Protein AF-A0A959BBK2-F1 (afdb_monomer)

Foldseek 3Di:
DDPVVLLVCVLVVNDDPVSVVVLVVCCVPPPVSVVVSVVVNVVVVVVVPDDPDDDDPVVVVVCVVCVCVVPVPPCPPPPDDPVVLVVLLVVLVVLVVLVVVLVVVVVPVVDPDDDDPDVVVVVVNVVVVPDDPVVSVVSNVVSVVSVVVVVVVVVVVVVVVVVVVPPD

Sequence (168 aa):
MNHSELLWKYIDGQCAPEEAARVEKLLAEDPAFRREWAQRHKLHQHLRLEEPEQPSMRFTRNVMDRLPNLYRKLNIRPLVSPFWQKALGALAGVFLLAYFALVFNVVETAGPGSSNPNPQIQGFVDTLTSLPMQAMSILLSLSFGYILLTLVDRKLKKRFSRSSLRAD

Mean predicted aligned error: 17.15 Å

Secondary structure (DSSP, 8-state):
--HHHHHHHHHTT---HHHHHHHHHHHHH-HHHHHHHHHHHHHHHHHHHSPPPPPPHHHHHHHHHHHHHHHTT-----SS-HHHHHHHHHHHHHHHHHHHHHHHHHHHTTSTT-----HHHHHHHHHHHTS-HHHHHHHHHHHHHHHHHHHHHHHHHHHHHHHTTS--

Structure (mmCIF, N/CA/C/O backbone):
data_AF-A0A959BBK2-F1
#
_entry.id   AF-A0A959BBK2-F1
#
loop_
_atom_site.group_PDB
_atom_site.id
_atom_site.type_symbol
_atom_site.label_atom_id
_atom_site.label_alt_id
_atom_site.label_comp_id
_atom_site.label_asym_id
_atom_site.label_entity_id
_atom_site.label_seq_id
_atom_site.pdbx_PDB_ins_code
_atom_site.Cartn_x
_atom_site.Cartn_y
_atom_site.Cartn_z
_atom_site.occupancy
_atom_site.B_iso_or_equiv
_atom_site.auth_seq_id
_atom_site.auth_comp_id
_atom_site.auth_asym_id
_atom_site.auth_atom_id
_atom_site.pdbx_PDB_model_num
ATOM 1 N N . MET A 1 1 ? -10.671 -20.882 23.310 1.00 57.59 1 MET A N 1
ATOM 2 C CA . MET A 1 1 ? -11.224 -19.565 23.689 1.00 57.59 1 MET A CA 1
ATOM 3 C C . MET A 1 1 ? -11.562 -19.600 25.164 1.00 57.59 1 MET A C 1
ATOM 5 O O . MET A 1 1 ? -12.162 -20.578 25.595 1.00 57.59 1 MET A O 1
ATOM 9 N N . ASN A 1 2 ? -11.125 -18.608 25.936 1.00 76.88 2 ASN A N 1
ATOM 10 C CA . ASN A 1 2 ? -11.408 -18.561 27.368 1.00 76.88 2 ASN A CA 1
ATOM 11 C C . ASN A 1 2 ? -12.891 -18.197 27.582 1.00 76.88 2 ASN A C 1
ATOM 13 O O . ASN A 1 2 ? -13.401 -17.318 26.886 1.00 76.88 2 ASN A O 1
ATOM 17 N N . HIS A 1 3 ? -13.599 -18.866 28.499 1.00 77.44 3 HIS A N 1
ATOM 18 C CA . HIS A 1 3 ? -15.041 -18.640 28.714 1.00 77.44 3 HIS A CA 1
ATOM 19 C C . HIS A 1 3 ? -15.348 -17.187 29.123 1.00 77.44 3 HIS A C 1
ATOM 21 O O . HIS A 1 3 ? -16.391 -16.647 28.764 1.00 77.44 3 HIS A O 1
ATOM 27 N N . SER A 1 4 ? -14.410 -16.532 29.812 1.00 80.56 4 SER A N 1
ATOM 28 C CA . SER A 1 4 ? -14.493 -15.119 30.197 1.00 80.56 4 SER A CA 1
ATOM 29 C C . SER A 1 4 ? -14.445 -14.161 29.002 1.00 80.56 4 SER A C 1
ATOM 31 O O . SER A 1 4 ? -15.221 -13.212 28.943 1.00 80.56 4 SER A O 1
ATOM 33 N N . GLU A 1 5 ? -13.559 -14.411 28.039 1.00 84.62 5 GLU A N 1
ATOM 34 C CA . GLU A 1 5 ? -13.407 -13.592 26.830 1.00 84.62 5 GLU A CA 1
ATOM 35 C C . GLU A 1 5 ? -14.642 -13.706 25.931 1.00 84.62 5 GLU A C 1
ATOM 37 O O . GLU A 1 5 ? -15.142 -12.715 25.405 1.00 84.62 5 GLU A O 1
ATOM 42 N N . LEU A 1 6 ? -15.162 -14.925 25.801 1.00 86.06 6 LEU A N 1
ATOM 43 C CA . LEU A 1 6 ? -16.336 -15.220 24.992 1.00 86.06 6 LEU A CA 1
ATOM 44 C C . LEU A 1 6 ? -17.599 -14.543 25.561 1.00 86.06 6 LEU A C 1
ATOM 46 O O . LEU A 1 6 ? -18.431 -14.053 24.803 1.00 86.06 6 LEU A O 1
ATOM 50 N N . LEU A 1 7 ? -17.705 -14.417 26.887 1.00 88.38 7 LEU A N 1
ATOM 51 C CA . LEU A 1 7 ? -18.801 -13.688 27.523 1.00 88.38 7 LEU A CA 1
ATOM 52 C C . LEU A 1 7 ? -18.715 -12.167 27.329 1.00 88.38 7 LEU A C 1
ATOM 54 O O . LEU A 1 7 ? -19.744 -11.525 27.134 1.00 88.38 7 LEU A O 1
ATOM 58 N N . TRP A 1 8 ? -17.511 -11.588 27.362 1.00 89.19 8 TRP A N 1
ATOM 59 C CA . TRP A 1 8 ? -17.322 -10.165 27.054 1.00 89.19 8 TRP A CA 1
ATOM 60 C C . TRP A 1 8 ? -17.669 -9.857 25.599 1.00 89.19 8 TRP A C 1
ATOM 62 O O . TRP A 1 8 ? -18.435 -8.933 25.346 1.00 89.19 8 TRP A O 1
ATOM 72 N N . LYS A 1 9 ? -17.229 -10.702 24.657 1.00 89.12 9 LYS A N 1
ATOM 73 C CA . LYS A 1 9 ? -17.621 -10.596 23.242 1.00 89.12 9 LYS A CA 1
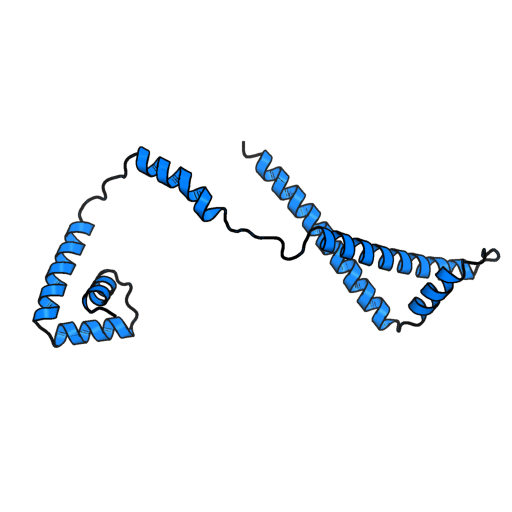ATOM 74 C C . LYS A 1 9 ? -19.136 -10.645 23.049 1.00 89.12 9 LYS A C 1
ATOM 76 O O . LYS A 1 9 ? -19.661 -9.918 22.209 1.00 89.12 9 LYS A O 1
ATOM 81 N N . TYR A 1 10 ? -19.833 -11.463 23.839 1.00 89.44 10 TYR A N 1
ATOM 82 C CA . TYR A 1 10 ? -21.291 -11.549 23.803 1.00 89.44 10 TYR A CA 1
ATOM 83 C C . TYR A 1 10 ? -21.961 -10.281 24.345 1.00 89.44 10 TYR A C 1
ATOM 85 O O . TYR A 1 10 ? -22.896 -9.779 23.729 1.00 89.44 10 TYR A O 1
ATOM 93 N N . ILE A 1 11 ? -21.463 -9.726 25.457 1.00 88.44 11 ILE A N 1
ATOM 94 C CA . ILE A 1 11 ? -21.963 -8.462 26.027 1.00 88.44 11 ILE A CA 1
ATOM 95 C C . ILE A 1 11 ? -21.739 -7.286 25.059 1.00 88.44 11 IL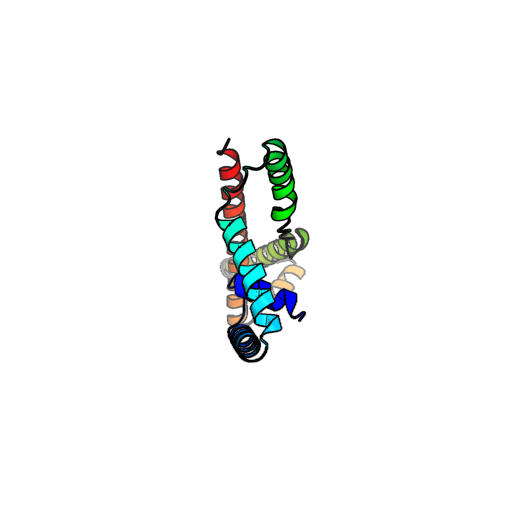E A C 1
ATOM 97 O O . ILE A 1 11 ? -22.627 -6.448 24.920 1.00 88.44 11 ILE A O 1
ATOM 101 N N . ASP A 1 12 ? -20.604 -7.260 24.356 1.00 88.31 12 ASP A N 1
ATOM 102 C CA . ASP A 1 12 ? -20.248 -6.209 23.392 1.00 88.31 12 ASP A CA 1
ATOM 103 C C . ASP A 1 12 ? -20.891 -6.400 22.000 1.00 88.31 12 ASP A C 1
ATOM 105 O O . ASP A 1 12 ? -20.744 -5.545 21.126 1.00 88.31 12 ASP A O 1
ATOM 109 N N . GLY A 1 13 ? -21.593 -7.516 21.762 1.00 87.19 13 GLY A N 1
ATOM 110 C CA . GLY A 1 13 ? -22.233 -7.825 20.477 1.00 87.19 13 GLY A CA 1
ATOM 111 C C . GLY A 1 13 ? -21.263 -8.196 19.346 1.00 87.19 13 GLY A C 1
ATOM 112 O O . GLY A 1 13 ? -21.623 -8.105 18.175 1.00 87.19 13 GLY A O 1
ATOM 113 N N . GLN A 1 14 ? -20.036 -8.611 19.673 1.00 88.94 14 GLN A N 1
ATOM 114 C CA . GLN A 1 14 ? -18.983 -8.985 18.714 1.00 88.94 14 GLN A CA 1
ATOM 115 C C . GLN A 1 14 ? -18.882 -10.502 18.468 1.00 88.94 14 GLN A C 1
ATOM 117 O O . GLN A 1 14 ? -17.939 -10.963 17.825 1.00 88.94 14 GLN A O 1
ATOM 122 N N . CYS A 1 15 ? -19.816 -11.294 18.998 1.00 87.75 15 CYS A N 1
ATOM 123 C CA . CYS A 1 15 ? -19.828 -12.744 18.812 1.00 87.75 15 CYS A CA 1
ATOM 124 C C . CYS A 1 15 ? -20.282 -13.155 17.409 1.00 87.75 15 CYS A C 1
ATOM 126 O O . CYS A 1 15 ? -21.245 -12.617 16.860 1.00 87.75 15 CYS A O 1
ATOM 128 N N . ALA A 1 16 ? -19.640 -14.193 16.872 1.00 89.25 16 ALA A N 1
ATOM 129 C CA . ALA A 1 16 ? -20.167 -14.921 15.723 1.00 89.25 16 ALA A CA 1
ATOM 130 C C . ALA A 1 16 ? -21.469 -15.663 16.105 1.00 89.25 16 ALA A C 1
ATOM 132 O O . ALA A 1 16 ? -21.647 -16.025 17.273 1.00 89.25 16 ALA A O 1
ATOM 133 N N . PRO A 1 17 ? -22.374 -15.953 15.151 1.00 87.19 17 PRO A N 1
ATOM 134 C CA . PRO A 1 17 ? -23.656 -16.605 15.446 1.00 87.19 17 PRO A CA 1
ATOM 135 C C . PRO A 1 17 ? -23.505 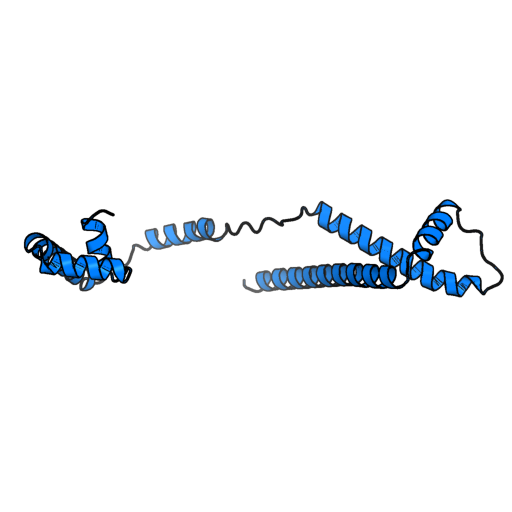-17.972 16.136 1.00 87.19 17 PRO A C 1
ATOM 137 O O . PRO A 1 17 ? -24.289 -18.311 17.020 1.00 87.19 17 PRO A O 1
ATOM 140 N N . GLU A 1 18 ? -22.462 -18.735 15.802 1.00 86.88 18 GLU A N 1
ATOM 141 C CA . GLU A 1 18 ? -22.153 -20.015 16.458 1.00 86.88 18 GLU A CA 1
ATOM 142 C C . GLU A 1 18 ? -21.703 -19.840 17.919 1.00 86.88 18 GLU A C 1
ATOM 144 O O . GLU A 1 18 ? -22.050 -20.637 18.793 1.00 86.88 18 GLU A O 1
ATOM 149 N N . GLU A 1 19 ? -20.950 -18.775 18.203 1.00 87.12 19 GLU A N 1
ATOM 150 C CA . GLU A 1 19 ? -20.481 -18.449 19.550 1.00 87.12 19 GLU A CA 1
ATOM 151 C C . GLU A 1 19 ? -21.631 -17.945 20.424 1.00 87.12 19 GLU A C 1
ATOM 153 O O . GLU A 1 19 ? -21.735 -18.351 21.580 1.00 87.12 19 GLU A O 1
ATOM 158 N N . ALA A 1 20 ? -22.531 -17.131 19.864 1.00 87.62 20 ALA A N 1
ATOM 159 C CA . ALA A 1 20 ? -23.727 -16.652 20.553 1.00 87.62 20 ALA A CA 1
ATOM 160 C C . ALA A 1 20 ? -24.634 -17.817 20.985 1.00 87.62 20 ALA A C 1
ATOM 162 O O . ALA A 1 20 ? -24.992 -17.912 22.158 1.00 87.62 20 ALA A O 1
ATOM 163 N N . ALA A 1 21 ? -24.897 -18.776 20.089 1.00 88.19 21 ALA A N 1
ATOM 164 C CA . ALA A 1 21 ? -25.675 -19.973 20.417 1.00 88.19 21 ALA A CA 1
ATOM 165 C C . ALA A 1 21 ? -25.021 -20.819 21.529 1.00 88.19 21 ALA A C 1
ATOM 167 O O . ALA A 1 21 ? -25.707 -21.424 22.357 1.00 88.19 21 ALA A O 1
ATOM 168 N N . ARG A 1 22 ? -23.683 -20.857 21.581 1.00 87.25 22 ARG A N 1
ATOM 169 C CA . ARG A 1 22 ? -22.943 -21.524 22.661 1.00 87.25 22 ARG A CA 1
ATOM 170 C C . ARG A 1 22 ? -23.097 -20.791 23.998 1.00 87.25 22 ARG A C 1
ATOM 172 O O . ARG A 1 22 ? -23.252 -21.457 25.019 1.00 87.25 22 ARG A O 1
ATOM 179 N N . VAL A 1 23 ? -23.082 -19.456 24.005 1.00 87.88 23 VAL A N 1
ATOM 180 C CA . VAL A 1 23 ? -23.338 -18.649 25.215 1.00 87.88 23 VAL A CA 1
ATOM 181 C C . VAL A 1 23 ? -24.752 -18.854 25.727 1.00 87.88 23 VAL A C 1
ATOM 183 O O . VAL A 1 23 ? -24.931 -19.050 26.923 1.00 87.88 23 VAL A O 1
ATOM 186 N N . GLU A 1 24 ? -25.747 -18.845 24.845 1.00 88.75 24 GLU A N 1
ATOM 187 C CA . GLU A 1 24 ? -27.151 -19.025 25.226 1.00 88.75 24 GLU A CA 1
ATOM 188 C C . GLU A 1 24 ? -27.393 -20.383 25.889 1.00 88.75 24 GLU A C 1
ATOM 190 O O . GLU A 1 24 ? -28.043 -20.451 26.934 1.00 88.75 24 GLU A O 1
ATOM 195 N N . LYS A 1 25 ? -26.795 -21.454 25.349 1.00 88.62 25 LYS A N 1
ATOM 196 C CA . LYS A 1 25 ? -26.820 -22.779 25.986 1.00 88.62 25 LYS A CA 1
ATOM 197 C C . LYS A 1 25 ? -26.169 -22.760 27.367 1.00 88.62 25 LYS A C 1
ATOM 199 O O . LYS A 1 25 ? -26.779 -23.216 28.327 1.00 88.62 25 LYS A O 1
ATOM 204 N N . LEU A 1 26 ? -24.985 -22.159 27.499 1.00 87.00 26 LEU A N 1
ATOM 205 C CA . LEU A 1 26 ? -24.292 -22.049 28.789 1.00 87.00 26 LEU A CA 1
ATOM 206 C C . LEU A 1 26 ? -25.073 -21.205 29.809 1.00 87.00 26 LEU A C 1
ATOM 208 O O . LEU A 1 26 ? -25.104 -21.541 30.988 1.00 87.00 26 LEU A O 1
ATOM 212 N N . LEU A 1 27 ? -25.753 -20.141 29.375 1.00 88.00 27 LEU A N 1
ATOM 213 C CA . LEU A 1 27 ? -26.636 -19.341 30.229 1.00 88.00 27 LEU A CA 1
ATOM 214 C C . LEU A 1 27 ? -27.877 -20.122 30.681 1.00 88.00 27 LEU A C 1
ATOM 216 O O . LEU A 1 27 ? -28.398 -19.858 31.771 1.00 88.00 27 LEU A O 1
ATOM 220 N N . ALA A 1 28 ? -28.370 -21.053 29.860 1.00 88.75 28 ALA A N 1
ATOM 221 C CA . ALA A 1 28 ? -29.505 -21.914 30.178 1.00 88.75 28 ALA A CA 1
ATOM 222 C C . ALA A 1 28 ? -29.122 -23.057 31.133 1.00 88.75 28 ALA A C 1
ATOM 224 O O . ALA A 1 28 ? -29.859 -23.314 32.084 1.00 88.75 28 ALA A O 1
ATOM 225 N N . GLU A 1 29 ? -27.976 -23.693 30.896 1.00 89.31 29 GLU A N 1
ATOM 226 C CA . GLU A 1 29 ? -27.521 -24.906 31.584 1.00 89.31 29 GLU A CA 1
ATOM 227 C C . GLU A 1 29 ? -26.773 -24.618 32.896 1.00 89.31 29 GLU A C 1
ATOM 229 O O . GLU A 1 29 ? -26.918 -25.379 33.852 1.00 89.31 29 GLU A O 1
ATOM 234 N N . ASP A 1 30 ? -26.009 -23.519 32.976 1.00 88.94 30 ASP A N 1
ATOM 235 C CA . ASP A 1 30 ? -25.160 -23.209 34.131 1.00 88.94 30 ASP A CA 1
ATOM 236 C C . ASP A 1 30 ? -25.642 -21.958 34.908 1.00 88.94 30 ASP A C 1
ATOM 238 O O . ASP A 1 30 ? -25.467 -20.809 34.471 1.00 88.94 30 ASP A O 1
ATOM 242 N N . PRO A 1 31 ? -26.223 -22.136 36.112 1.00 86.44 31 PRO A N 1
ATOM 243 C CA . PRO A 1 31 ? -26.658 -21.022 36.947 1.00 86.44 31 PRO A CA 1
ATOM 244 C C . PRO A 1 31 ? -25.495 -20.184 37.502 1.00 86.44 31 PRO A C 1
ATOM 246 O O . PRO A 1 31 ? -25.705 -19.005 37.804 1.00 86.44 31 PRO A O 1
ATOM 249 N N . ALA A 1 32 ? -24.285 -20.738 37.642 1.00 85.81 32 ALA A N 1
ATOM 250 C CA . ALA A 1 32 ? -23.106 -19.975 38.049 1.00 85.81 32 ALA A CA 1
ATOM 251 C C . ALA A 1 32 ? -22.672 -19.026 36.924 1.00 85.81 32 ALA A C 1
ATOM 253 O O . ALA A 1 32 ? -22.502 -17.827 37.159 1.00 85.81 32 ALA A O 1
ATOM 254 N N . PHE A 1 33 ? -22.625 -19.522 35.686 1.00 86.31 33 PHE A N 1
ATOM 255 C CA . PHE A 1 33 ? -22.318 -18.723 34.499 1.00 86.31 33 PHE A CA 1
ATOM 256 C C . PHE A 1 33 ? -23.307 -17.565 34.295 1.00 86.31 33 PHE A C 1
ATOM 258 O O . PHE A 1 33 ? -22.909 -16.430 34.018 1.00 86.31 33 PHE A O 1
ATOM 265 N N . ARG A 1 34 ? -24.604 -17.806 34.530 1.00 88.69 34 ARG A N 1
ATOM 266 C CA . ARG A 1 34 ? -25.640 -16.759 34.478 1.00 88.69 34 ARG A CA 1
ATOM 267 C C . ARG A 1 34 ? -25.420 -15.647 35.506 1.00 88.69 34 ARG A C 1
ATOM 269 O O . ARG A 1 34 ? -25.644 -14.476 35.197 1.00 88.69 34 ARG A O 1
ATOM 276 N N . ARG A 1 35 ? -24.982 -15.989 36.723 1.00 89.19 35 ARG A N 1
ATOM 277 C CA . ARG A 1 35 ? -24.658 -14.993 37.761 1.00 89.19 35 ARG A CA 1
ATOM 278 C C . ARG A 1 35 ? -23.469 -14.135 37.350 1.00 89.19 35 ARG A C 1
ATOM 280 O O . ARG A 1 35 ? -23.530 -12.916 37.501 1.00 89.19 35 ARG A O 1
ATOM 287 N N . GLU A 1 36 ? -22.426 -14.747 36.794 1.00 87.31 36 GLU A N 1
ATOM 288 C CA . GLU A 1 36 ? -21.269 -13.998 36.305 1.00 87.31 36 GLU A CA 1
ATOM 289 C C . GLU A 1 36 ? -21.630 -13.061 35.143 1.00 87.31 36 GLU A C 1
ATOM 291 O O . GLU A 1 36 ? -21.169 -11.918 35.099 1.00 87.31 36 GLU A O 1
ATOM 296 N N . TRP A 1 37 ? -22.482 -13.515 34.218 1.00 91.56 37 TRP A N 1
ATOM 297 C CA . TRP A 1 37 ? -23.012 -12.669 33.151 1.00 91.56 37 TRP A CA 1
ATOM 298 C C . TRP A 1 37 ? -23.792 -11.482 33.702 1.00 91.56 37 TRP A C 1
ATOM 300 O O . TRP A 1 37 ? -23.514 -10.351 33.317 1.00 91.56 37 TRP A O 1
ATOM 310 N N . ALA A 1 38 ? -24.709 -11.706 34.647 1.00 90.19 38 ALA A N 1
ATOM 311 C CA . ALA A 1 38 ? -25.512 -10.635 35.229 1.00 90.19 38 ALA A CA 1
ATOM 312 C C . ALA A 1 38 ? -24.643 -9.563 35.911 1.00 90.19 38 ALA A C 1
ATOM 314 O O . ALA A 1 38 ? -24.899 -8.369 35.757 1.00 90.19 38 ALA A O 1
ATOM 315 N N . GLN A 1 39 ? -23.585 -9.970 36.622 1.00 91.12 39 GLN A N 1
ATOM 316 C CA . GLN A 1 39 ? -22.635 -9.041 37.240 1.00 91.12 39 GLN A CA 1
ATOM 317 C C . GLN A 1 39 ? -21.885 -8.202 36.199 1.00 91.12 39 GLN A C 1
ATOM 319 O O . GLN A 1 39 ? -21.824 -6.978 36.320 1.00 91.12 39 GLN A O 1
ATOM 324 N N . ARG A 1 40 ? -21.340 -8.842 35.159 1.00 90.69 40 ARG A N 1
ATOM 325 C CA . ARG A 1 40 ? -20.581 -8.159 34.098 1.00 90.69 40 ARG A CA 1
ATOM 326 C C . ARG A 1 40 ? -21.473 -7.272 33.236 1.00 90.69 40 ARG A C 1
ATOM 328 O O . ARG A 1 40 ? -21.080 -6.162 32.902 1.00 90.69 40 ARG A O 1
ATOM 335 N N . HIS A 1 41 ? -22.688 -7.720 32.933 1.00 91.38 41 HIS A N 1
ATOM 336 C CA . HIS A 1 41 ? -23.662 -6.934 32.188 1.00 91.38 41 HIS A CA 1
ATOM 337 C C . HIS A 1 41 ? -24.088 -5.691 32.972 1.00 91.38 41 HIS A C 1
ATOM 339 O O . HIS A 1 41 ? -24.125 -4.599 32.413 1.00 91.38 41 HIS A O 1
ATOM 345 N N . LYS A 1 42 ? -24.317 -5.825 34.286 1.00 90.69 42 LYS A N 1
ATOM 346 C CA . LYS A 1 42 ? -24.588 -4.683 35.165 1.00 90.69 42 LYS A CA 1
ATOM 347 C C . LYS A 1 42 ? -23.421 -3.690 35.172 1.00 90.69 42 LYS A C 1
ATOM 349 O O . LYS A 1 42 ? -23.648 -2.494 35.037 1.00 90.69 42 LYS A O 1
ATOM 354 N N . LEU A 1 43 ? -22.179 -4.171 35.276 1.00 88.62 43 LEU A N 1
ATOM 355 C CA . LEU A 1 43 ? -20.986 -3.320 35.192 1.00 88.62 43 LEU A CA 1
ATOM 356 C C . LEU A 1 43 ? -20.893 -2.597 33.839 1.00 88.62 43 LEU A C 1
ATOM 358 O O . LEU A 1 43 ? -20.686 -1.391 33.808 1.00 88.62 43 LEU A O 1
ATOM 362 N N . HIS A 1 44 ? -21.094 -3.315 32.733 1.00 89.25 44 HIS A N 1
ATOM 363 C CA . HIS A 1 44 ? -21.088 -2.740 31.388 1.00 89.25 44 HIS A CA 1
ATOM 364 C C . HIS A 1 44 ? -22.161 -1.651 31.227 1.00 89.25 44 HIS A C 1
ATOM 366 O O . HIS A 1 44 ? -21.888 -0.595 30.664 1.00 89.25 44 HIS A O 1
ATOM 372 N N . GLN A 1 45 ? -23.366 -1.865 31.767 1.00 87.81 45 GLN A N 1
ATOM 373 C CA . GLN A 1 45 ? -24.418 -0.847 31.779 1.00 87.81 45 GLN A CA 1
ATOM 374 C C . GLN A 1 45 ? -24.019 0.389 32.595 1.00 87.81 45 GLN A C 1
ATOM 376 O O . GLN A 1 45 ? -24.240 1.501 32.128 1.00 87.81 45 GLN A O 1
ATOM 381 N N . HIS A 1 46 ? -23.407 0.213 33.771 1.00 87.19 46 HIS A N 1
ATOM 382 C CA . HIS A 1 46 ? -22.917 1.337 34.575 1.00 87.19 46 HIS A CA 1
ATOM 383 C C . HIS A 1 46 ? -21.858 2.156 33.828 1.00 87.19 46 HIS A C 1
ATOM 385 O O . HIS A 1 46 ? -22.007 3.368 33.719 1.00 87.19 46 HIS A O 1
ATOM 391 N N . LEU A 1 47 ? -20.865 1.496 33.227 1.00 85.56 47 LEU A N 1
ATOM 392 C CA . LEU A 1 47 ? -19.815 2.157 32.441 1.00 85.56 47 LEU A CA 1
ATOM 393 C C . LEU A 1 47 ? -20.357 2.886 31.206 1.00 85.56 47 LEU A C 1
ATOM 395 O O . LEU A 1 47 ? -19.777 3.866 30.760 1.00 85.56 47 LEU A O 1
ATOM 399 N N . ARG A 1 48 ? -21.466 2.407 30.635 1.00 83.50 48 ARG A N 1
ATOM 400 C CA . ARG A 1 48 ? -22.109 3.032 29.472 1.00 83.50 48 ARG A CA 1
ATOM 401 C C . ARG A 1 48 ? -22.952 4.257 29.840 1.00 83.50 48 ARG A C 1
ATOM 403 O O . ARG A 1 48 ? -23.213 5.085 28.971 1.00 83.50 48 ARG A O 1
ATOM 410 N N . LEU A 1 49 ? -23.420 4.332 31.085 1.00 82.75 49 LEU A N 1
ATOM 411 C CA . LEU A 1 49 ? -24.184 5.463 31.616 1.00 82.75 49 LEU A CA 1
ATOM 412 C C . LEU A 1 49 ? -23.281 6.584 32.138 1.00 82.75 49 LEU A C 1
ATOM 414 O O . LEU A 1 49 ? -23.735 7.721 32.231 1.00 82.75 49 LEU A O 1
ATOM 418 N N . GLU A 1 50 ? -22.031 6.275 32.481 1.00 81.94 50 GLU A N 1
ATOM 419 C CA . GLU A 1 50 ? -21.039 7.293 32.807 1.00 81.94 50 GLU A CA 1
ATOM 420 C C . GLU A 1 50 ? -20.680 8.096 31.554 1.00 81.94 50 GLU A C 1
ATOM 422 O O . GLU A 1 50 ? -20.416 7.544 30.481 1.00 81.94 50 GLU A O 1
ATOM 427 N N . GLU A 1 51 ? -20.694 9.425 31.680 1.00 76.50 51 GLU A N 1
ATOM 428 C CA . GLU A 1 51 ? -20.206 10.283 30.611 1.00 76.50 51 GLU A CA 1
ATOM 429 C C . GLU A 1 51 ? -18.715 10.003 30.407 1.00 76.50 51 GLU A C 1
ATOM 431 O O . GLU A 1 51 ? -17.946 10.027 31.373 1.00 76.50 51 GLU A O 1
ATOM 436 N N . PRO A 1 52 ? -18.276 9.731 29.168 1.00 75.88 52 PRO A N 1
ATOM 437 C CA . PRO A 1 52 ? -16.869 9.512 28.908 1.00 75.88 52 PRO A CA 1
ATOM 438 C C . PRO A 1 52 ? -16.101 10.787 29.258 1.00 75.88 52 PRO A C 1
ATOM 440 O O . PRO A 1 52 ? -16.303 11.836 28.639 1.00 75.88 52 PRO A O 1
ATOM 443 N N . GLU A 1 53 ? -15.206 10.694 30.243 1.00 78.19 53 GLU A N 1
ATOM 444 C CA . GLU A 1 53 ? -14.311 11.794 30.580 1.00 78.19 53 GLU A CA 1
ATOM 445 C C . GLU A 1 53 ? -13.519 12.198 29.334 1.00 78.19 53 GLU A C 1
ATOM 447 O O . GLU A 1 53 ? -12.888 11.370 28.664 1.00 78.19 53 GLU A O 1
ATOM 452 N N . GLN A 1 54 ? -13.555 13.489 29.003 1.00 80.69 54 GLN A N 1
ATOM 453 C CA . GLN A 1 54 ? -12.781 13.980 27.875 1.00 80.69 54 GLN A CA 1
ATOM 454 C C . GLN A 1 54 ? -11.288 13.799 28.173 1.00 80.69 54 GLN A C 1
ATOM 456 O O . GLN A 1 54 ? -10.811 14.205 29.239 1.00 80.69 54 GLN A O 1
ATOM 461 N N . PRO A 1 55 ? -10.517 13.222 27.237 1.00 82.69 55 PRO A N 1
ATOM 462 C CA . PRO A 1 55 ? -9.090 13.063 27.439 1.00 82.69 55 PRO A CA 1
ATOM 463 C C . PRO A 1 55 ? -8.414 14.430 27.580 1.00 82.69 55 PRO A C 1
ATOM 465 O O . PRO A 1 55 ? -8.810 15.416 26.958 1.00 82.69 55 PRO A O 1
ATOM 468 N N . SER A 1 56 ? -7.327 14.483 28.355 1.00 91.06 56 SER A N 1
ATOM 469 C CA . SER A 1 56 ? -6.553 15.721 28.492 1.00 91.06 56 SER A CA 1
ATOM 470 C C . SER A 1 56 ? -6.035 16.224 27.137 1.00 91.06 56 SER A C 1
ATOM 472 O O . SER A 1 56 ? -5.594 15.443 26.289 1.00 91.06 56 SER A O 1
ATOM 474 N N . MET A 1 57 ? -5.968 17.549 26.968 1.00 87.56 57 MET A N 1
ATOM 475 C CA . MET A 1 57 ? -5.409 18.178 25.760 1.00 87.56 57 MET A CA 1
ATOM 476 C C . MET A 1 57 ? -3.994 17.678 25.426 1.00 87.56 57 MET A C 1
ATOM 478 O O . MET A 1 57 ? -3.632 17.547 24.256 1.00 87.56 57 MET A O 1
ATOM 482 N N . ARG A 1 58 ? -3.190 17.349 26.449 1.00 90.31 58 ARG A N 1
ATOM 483 C CA . ARG A 1 58 ? -1.842 16.793 26.274 1.00 90.31 58 ARG A CA 1
ATOM 484 C C . ARG A 1 58 ? -1.873 15.370 25.713 1.00 90.31 58 ARG A C 1
ATOM 486 O O . ARG A 1 58 ? -1.035 15.043 24.879 1.00 90.31 58 ARG A O 1
ATOM 493 N N . PHE A 1 59 ? -2.824 14.538 26.138 1.00 88.69 59 PHE A N 1
ATOM 494 C CA . PHE A 1 59 ? -3.012 13.196 25.586 1.00 88.69 59 PHE A CA 1
ATOM 495 C C . PHE A 1 59 ? -3.441 13.265 24.121 1.00 88.69 59 PHE A C 1
ATOM 497 O O . PHE A 1 59 ? -2.789 12.653 23.278 1.00 88.69 59 PHE A O 1
ATOM 504 N N . THR A 1 60 ? -4.455 14.075 23.805 1.00 90.00 60 THR A N 1
ATOM 505 C CA . THR A 1 60 ? -4.927 14.267 22.427 1.00 90.00 60 THR A CA 1
ATOM 506 C C . THR A 1 60 ? -3.795 14.733 21.519 1.00 90.00 60 THR A C 1
ATOM 508 O O . THR A 1 60 ? -3.586 14.157 20.455 1.00 90.00 60 THR A O 1
ATOM 511 N N . ARG A 1 61 ? -2.987 15.703 21.970 1.00 89.19 61 ARG A N 1
ATOM 512 C CA . ARG A 1 61 ? -1.802 16.161 21.235 1.00 89.19 61 ARG A CA 1
ATOM 513 C C . ARG A 1 61 ? -0.776 15.045 21.037 1.00 89.19 61 ARG A C 1
ATOM 515 O O . ARG A 1 61 ? -0.373 14.788 19.912 1.00 89.19 61 ARG A O 1
ATOM 522 N N . ASN A 1 62 ? -0.415 14.327 22.100 1.00 89.94 62 ASN A N 1
ATOM 523 C CA . ASN A 1 62 ? 0.552 13.229 22.023 1.00 89.94 62 ASN A CA 1
ATOM 524 C C . ASN A 1 62 ? 0.098 12.104 21.078 1.00 89.94 62 ASN A C 1
ATOM 526 O O . ASN A 1 62 ? 0.926 11.496 20.400 1.00 89.94 62 ASN A O 1
ATOM 530 N N . VAL A 1 63 ? -1.201 11.802 21.052 1.00 86.88 63 VAL A N 1
ATOM 531 C CA . VAL A 1 63 ? -1.795 10.796 20.167 1.00 86.88 63 VAL A CA 1
ATOM 532 C C . VAL A 1 63 ? -1.780 11.301 18.725 1.00 86.88 63 VAL A C 1
ATOM 534 O O . VAL A 1 63 ? -1.240 10.616 17.858 1.00 86.88 63 VAL A O 1
ATOM 537 N N . MET A 1 64 ? -2.254 12.523 18.472 1.00 85.81 64 MET A N 1
ATOM 538 C CA . MET A 1 64 ? -2.281 13.121 17.131 1.00 85.81 64 MET A CA 1
ATOM 539 C C . MET A 1 64 ? -0.887 13.376 16.548 1.00 85.81 64 MET A C 1
ATOM 541 O O . MET A 1 64 ? -0.721 13.259 15.341 1.00 85.81 64 MET A O 1
ATOM 545 N N . ASP A 1 65 ? 0.132 13.623 17.372 1.00 87.75 65 ASP A N 1
ATOM 546 C CA . ASP A 1 65 ? 1.524 13.730 16.916 1.00 87.75 65 ASP A CA 1
ATOM 547 C C . ASP A 1 65 ? 2.109 12.356 16.530 1.00 87.75 65 ASP A C 1
ATOM 549 O O . ASP A 1 65 ? 2.973 12.247 15.655 1.00 87.75 65 ASP A O 1
ATOM 553 N N . ARG A 1 66 ? 1.636 11.270 17.160 1.00 82.56 66 ARG A N 1
ATOM 554 C CA . ARG A 1 66 ? 2.105 9.896 16.899 1.00 82.56 66 ARG A CA 1
ATOM 555 C C . ARG A 1 66 ? 1.315 9.176 15.805 1.00 82.56 66 ARG A C 1
ATOM 557 O O . ARG A 1 66 ? 1.891 8.322 15.131 1.00 82.56 66 ARG A O 1
ATOM 564 N N . LEU A 1 67 ? 0.046 9.525 15.585 1.00 78.62 67 LEU A N 1
ATOM 565 C CA . LEU A 1 67 ? -0.807 8.945 14.539 1.00 78.62 67 LEU A CA 1
ATOM 566 C C . LEU A 1 67 ? -0.178 9.013 13.135 1.00 78.62 67 LEU A C 1
ATOM 568 O O . LEU A 1 67 ? -0.130 7.982 12.464 1.00 78.62 67 LEU A O 1
ATOM 572 N N . PRO A 1 68 ? 0.359 10.158 12.672 1.00 73.62 68 PRO A N 1
ATOM 573 C CA . PRO A 1 68 ? 0.983 10.259 11.361 1.00 73.62 68 PRO A CA 1
ATOM 574 C C . PRO A 1 68 ? 2.104 9.239 11.173 1.00 73.62 68 PRO A C 1
ATOM 576 O O . PRO A 1 68 ? 2.237 8.677 10.094 1.00 73.62 68 PRO A O 1
ATOM 579 N N . ASN A 1 69 ? 2.867 8.916 12.218 1.00 70.19 69 ASN A N 1
ATOM 580 C CA . ASN A 1 69 ? 3.935 7.918 12.125 1.00 70.19 69 ASN A CA 1
ATOM 581 C C . ASN A 1 69 ? 3.405 6.481 11.962 1.00 70.19 69 ASN A C 1
ATOM 583 O O . ASN A 1 69 ? 4.105 5.638 11.397 1.00 70.19 69 ASN A O 1
ATOM 587 N N . LEU A 1 70 ? 2.180 6.212 12.425 1.00 65.25 70 LEU A N 1
ATOM 588 C CA . LEU A 1 70 ? 1.504 4.919 12.303 1.00 65.25 70 LEU A CA 1
ATOM 589 C C . LEU A 1 70 ? 0.808 4.765 10.940 1.00 65.25 70 LEU A C 1
ATOM 591 O O . LEU A 1 70 ? 0.960 3.730 10.299 1.00 65.25 70 LEU A O 1
ATOM 595 N N . TYR A 1 71 ? 0.119 5.802 10.448 1.00 60.56 71 TYR A N 1
ATOM 596 C CA . TYR A 1 71 ? -0.651 5.736 9.193 1.00 60.56 71 TYR A CA 1
ATOM 597 C C . TYR A 1 71 ? 0.159 6.083 7.932 1.00 60.56 71 TYR A C 1
ATOM 599 O O . TYR A 1 71 ? -0.164 5.621 6.839 1.00 60.56 71 TYR A O 1
ATOM 607 N N . ARG A 1 72 ? 1.257 6.844 8.046 1.00 57.38 72 ARG A N 1
ATOM 608 C CA . ARG A 1 72 ? 2.089 7.247 6.891 1.00 57.38 72 ARG A CA 1
ATOM 609 C C . ARG A 1 72 ? 2.952 6.113 6.329 1.00 57.38 72 ARG A C 1
ATOM 611 O O . ARG A 1 72 ? 3.554 6.276 5.273 1.00 57.38 72 ARG A O 1
ATOM 618 N N . LYS A 1 73 ? 2.994 4.948 6.983 1.00 54.78 73 LYS A N 1
ATOM 619 C CA . LYS A 1 73 ? 3.711 3.755 6.504 1.00 54.78 73 LYS A CA 1
ATOM 620 C C . LYS A 1 73 ? 2.875 2.849 5.592 1.00 54.78 73 LYS A C 1
ATOM 622 O O . LYS A 1 73 ? 3.141 1.653 5.519 1.00 54.78 73 LYS A O 1
ATOM 627 N N . LEU A 1 74 ? 1.977 3.399 4.775 1.00 53.78 74 LEU A N 1
ATOM 628 C CA . LEU A 1 74 ? 1.771 2.812 3.447 1.00 53.78 74 LEU A CA 1
ATOM 629 C C . LEU A 1 74 ? 3.026 3.110 2.627 1.00 53.78 74 LEU A C 1
ATOM 631 O O . LEU A 1 74 ? 3.090 4.030 1.817 1.00 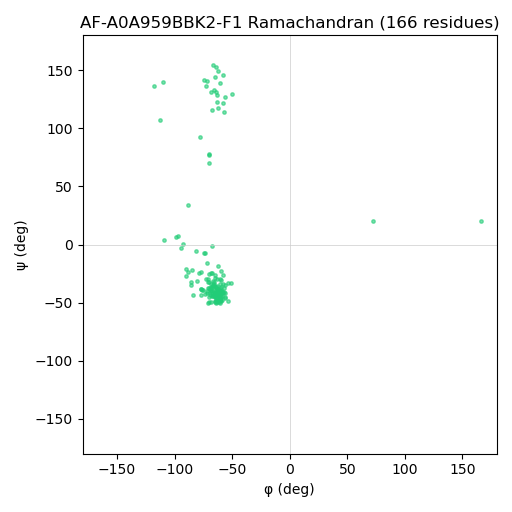53.78 74 LEU A O 1
ATOM 635 N N . ASN A 1 75 ? 4.073 2.337 2.911 1.00 51.72 75 ASN A N 1
ATOM 636 C CA . ASN A 1 75 ? 5.279 2.280 2.116 1.00 51.72 75 ASN A CA 1
ATOM 637 C C . ASN A 1 75 ? 4.890 1.587 0.810 1.00 51.72 75 ASN A C 1
ATOM 639 O O . ASN A 1 75 ? 5.119 0.391 0.638 1.00 51.72 75 ASN A O 1
ATOM 643 N N . ILE A 1 76 ? 4.240 2.331 -0.090 1.00 56.47 76 ILE A N 1
ATOM 644 C CA . ILE A 1 76 ? 4.032 1.938 -1.482 1.00 56.47 76 ILE A CA 1
ATOM 645 C C . ILE A 1 76 ? 5.416 2.021 -2.124 1.00 56.47 76 ILE A C 1
ATOM 647 O O . ILE A 1 76 ? 5.760 2.953 -2.850 1.00 56.47 76 ILE A O 1
ATOM 651 N N . ARG A 1 77 ? 6.281 1.088 -1.728 1.00 57.56 77 ARG A N 1
ATOM 652 C CA . ARG A 1 77 ? 7.617 0.955 -2.268 1.00 57.56 77 ARG A CA 1
ATOM 653 C C . ARG A 1 77 ? 7.393 0.617 -3.739 1.00 57.56 77 ARG A C 1
ATOM 655 O O . ARG A 1 77 ? 6.658 -0.334 -4.017 1.00 57.56 77 ARG A O 1
ATOM 662 N N . PRO A 1 78 ? 7.928 1.407 -4.679 1.00 64.38 78 PRO A N 1
ATOM 663 C CA . PRO A 1 78 ? 7.707 1.135 -6.087 1.00 64.38 78 PRO A CA 1
ATOM 664 C C . PRO A 1 78 ? 8.211 -0.283 -6.371 1.00 64.38 78 PRO A C 1
ATOM 666 O O . PRO A 1 78 ? 9.364 -0.601 -6.082 1.00 64.38 78 PRO A O 1
ATOM 669 N N . LEU A 1 79 ? 7.317 -1.139 -6.878 1.00 68.88 79 LEU A N 1
ATOM 670 C CA . LEU A 1 79 ? 7.588 -2.561 -7.128 1.00 68.88 79 LEU A CA 1
ATOM 671 C C . LEU A 1 79 ? 8.753 -2.755 -8.115 1.00 68.88 79 LEU A C 1
ATOM 673 O O . LEU A 1 79 ? 9.427 -3.778 -8.110 1.00 68.88 79 LEU A O 1
ATOM 677 N N . VAL A 1 80 ? 9.021 -1.728 -8.922 1.00 74.94 80 VAL A N 1
ATOM 678 C CA . VAL A 1 80 ? 10.144 -1.641 -9.851 1.00 74.94 80 VAL A CA 1
ATOM 679 C C . VAL A 1 80 ? 11.053 -0.477 -9.483 1.00 74.94 80 VAL A C 1
ATOM 681 O O . VAL A 1 80 ? 10.600 0.630 -9.186 1.00 74.94 80 VAL A O 1
ATOM 684 N N . SER A 1 81 ? 12.363 -0.721 -9.521 1.00 81.31 81 SER A N 1
ATOM 685 C CA . SER A 1 81 ? 13.355 0.320 -9.271 1.00 81.31 81 SER A CA 1
ATOM 686 C C . SER A 1 81 ? 13.275 1.420 -10.348 1.00 81.31 81 SER A C 1
ATOM 688 O O . SER A 1 81 ? 12.903 1.151 -11.496 1.00 81.31 81 SER A O 1
ATOM 690 N N . PRO A 1 82 ? 13.660 2.670 -10.028 1.00 79.69 82 PRO A N 1
ATOM 691 C CA . PRO A 1 82 ? 13.620 3.777 -10.989 1.00 79.69 82 PRO A CA 1
ATOM 692 C C . PRO A 1 82 ? 14.537 3.557 -12.202 1.00 79.69 82 PRO A C 1
ATOM 694 O O . PRO A 1 82 ? 14.364 4.203 -13.233 1.00 79.69 82 PRO A O 1
ATOM 697 N N . PHE A 1 83 ? 15.511 2.650 -12.091 1.00 83.56 83 PHE A N 1
ATOM 698 C CA . PHE A 1 83 ? 16.351 2.226 -13.205 1.00 83.56 83 PHE A CA 1
ATOM 699 C C . PHE A 1 83 ? 15.550 1.428 -14.243 1.00 83.56 83 PHE A C 1
ATOM 701 O O . PHE A 1 83 ? 15.568 1.781 -15.420 1.00 83.56 83 PHE A O 1
ATOM 708 N N . TRP A 1 84 ? 14.779 0.423 -13.810 1.00 82.94 84 TRP A N 1
ATOM 709 C CA . TRP A 1 84 ? 13.98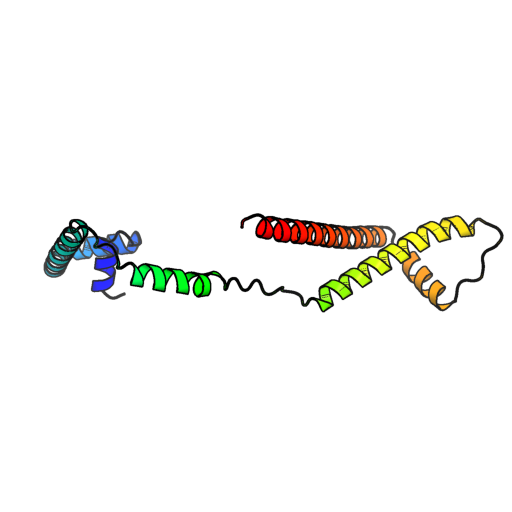4 -0.424 -14.707 1.00 82.94 84 TRP A CA 1
ATOM 710 C C . TRP A 1 84 ? 12.905 0.360 -15.458 1.00 82.94 84 TRP A C 1
ATOM 712 O O . TRP A 1 84 ? 12.690 0.121 -16.642 1.00 82.94 84 TRP A O 1
ATOM 722 N N . GLN A 1 85 ? 12.299 1.366 -14.822 1.00 80.62 85 GLN A N 1
ATOM 723 C CA . GLN A 1 85 ? 11.341 2.260 -15.488 1.00 80.62 85 GLN A CA 1
ATOM 724 C C . GLN A 1 85 ? 11.980 3.056 -16.642 1.00 80.62 85 GLN A C 1
ATOM 726 O O . GLN A 1 85 ? 11.361 3.254 -17.690 1.00 80.62 85 GLN A O 1
ATOM 731 N N . LYS A 1 86 ? 13.231 3.506 -16.469 1.00 83.50 86 LYS A N 1
ATOM 732 C CA . LYS A 1 86 ? 13.982 4.226 -17.510 1.00 83.50 86 LYS A CA 1
ATOM 733 C C . LYS A 1 86 ? 14.452 3.285 -18.616 1.00 83.50 86 LYS A C 1
ATOM 735 O O . LYS A 1 86 ? 14.317 3.636 -19.782 1.00 83.50 86 LYS A O 1
ATOM 740 N N . ALA A 1 87 ? 14.956 2.105 -18.255 1.00 86.25 87 ALA A N 1
ATOM 741 C CA . ALA A 1 87 ? 15.414 1.098 -19.208 1.00 86.25 87 ALA A CA 1
ATOM 742 C C . ALA A 1 87 ? 14.274 0.628 -20.125 1.00 86.25 87 ALA A C 1
ATOM 744 O O . ALA A 1 87 ? 14.420 0.641 -21.345 1.00 86.25 87 ALA A O 1
ATOM 745 N N . LEU A 1 88 ? 13.108 0.310 -19.553 1.00 85.00 88 LEU A N 1
ATOM 746 C CA . LEU A 1 88 ? 11.943 -0.138 -20.317 1.00 85.00 88 LEU A CA 1
ATOM 747 C C . LEU A 1 88 ? 11.391 0.976 -21.228 1.00 85.00 88 LEU A C 1
ATOM 749 O O . LEU A 1 88 ? 11.001 0.716 -22.363 1.00 85.00 88 LEU A O 1
ATOM 753 N N . GLY A 1 89 ? 11.432 2.235 -20.775 1.00 82.69 89 GLY A N 1
ATOM 754 C CA . GLY A 1 89 ? 11.062 3.382 -21.611 1.00 82.69 89 GLY A CA 1
ATOM 755 C C . GLY A 1 89 ? 12.045 3.692 -22.733 1.00 82.69 89 GLY A C 1
ATOM 756 O O . GLY A 1 89 ? 11.609 4.025 -23.832 1.00 82.69 89 GLY A O 1
ATOM 757 N N . ALA A 1 90 ? 13.349 3.545 -22.494 1.00 83.62 90 ALA A N 1
ATOM 758 C CA . ALA A 1 90 ? 14.357 3.672 -23.542 1.00 83.62 90 ALA A CA 1
ATOM 759 C C . ALA A 1 90 ? 14.173 2.588 -24.613 1.00 83.62 90 ALA A C 1
ATOM 761 O O . ALA A 1 90 ? 14.177 2.899 -25.800 1.00 83.62 90 ALA A O 1
ATOM 762 N N . LEU A 1 91 ? 13.917 1.344 -24.192 1.00 85.31 91 LEU A N 1
ATOM 763 C CA . LEU A 1 91 ? 13.650 0.227 -25.094 1.00 85.31 91 LEU A CA 1
ATOM 764 C C . LEU A 1 91 ? 12.412 0.484 -25.969 1.00 85.31 91 LEU A C 1
ATOM 766 O O . LEU A 1 91 ? 12.500 0.395 -27.191 1.00 85.31 91 LEU A O 1
ATOM 770 N N . ALA A 1 92 ? 11.283 0.875 -25.367 1.00 84.00 92 ALA A N 1
ATOM 771 C CA . ALA A 1 92 ? 10.065 1.215 -26.108 1.00 84.00 92 ALA A CA 1
ATOM 772 C C . ALA A 1 92 ? 10.279 2.383 -27.095 1.00 84.00 92 ALA A C 1
ATOM 774 O O . ALA A 1 92 ? 9.742 2.372 -28.202 1.00 84.00 92 ALA A O 1
ATOM 775 N N . GLY A 1 93 ? 11.093 3.375 -26.716 1.00 83.06 93 GLY A N 1
ATOM 776 C CA . GLY A 1 93 ? 11.463 4.492 -27.585 1.00 83.06 93 GLY A CA 1
ATOM 777 C C . GLY A 1 93 ? 12.285 4.064 -28.803 1.00 83.06 93 GLY A C 1
ATOM 778 O O . GLY A 1 93 ? 11.998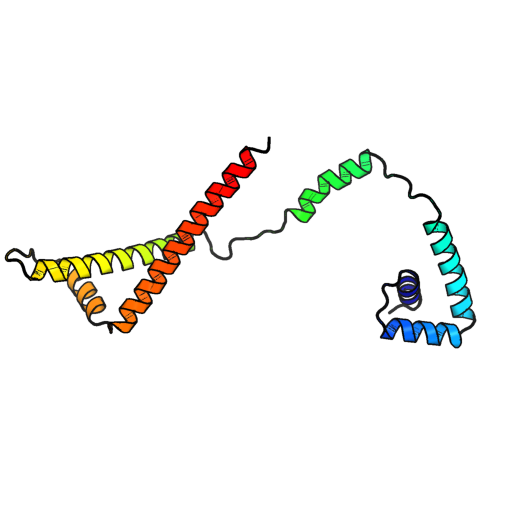 4.512 -29.911 1.00 83.06 93 GLY A O 1
ATOM 779 N N . VAL A 1 94 ? 13.259 3.164 -28.623 1.00 82.81 94 VAL A N 1
ATOM 780 C CA . VAL A 1 94 ? 14.062 2.611 -29.728 1.00 82.81 94 VAL A CA 1
ATOM 781 C C . VAL A 1 94 ? 13.186 1.824 -30.702 1.00 82.81 94 VAL A C 1
ATOM 783 O O . VAL A 1 94 ? 13.321 2.011 -31.906 1.00 82.81 94 VAL A O 1
ATOM 786 N N . PHE A 1 95 ? 12.247 1.009 -30.210 1.00 82.12 95 PHE A N 1
ATOM 787 C CA . PHE A 1 95 ? 11.318 0.270 -31.074 1.00 82.12 95 PHE A CA 1
ATOM 788 C C . PHE A 1 95 ? 10.408 1.186 -31.897 1.00 82.12 95 PHE A C 1
ATOM 790 O O . PHE A 1 95 ? 10.226 0.953 -33.090 1.00 82.12 95 PHE A O 1
ATOM 797 N N . LEU A 1 96 ? 9.871 2.253 -31.297 1.00 83.88 96 LEU A N 1
ATOM 798 C CA . LEU A 1 96 ? 9.093 3.240 -32.050 1.00 83.88 96 LEU A CA 1
ATOM 799 C C . LEU A 1 96 ? 9.939 3.958 -33.098 1.00 83.88 96 LEU A C 1
ATOM 801 O O . LEU A 1 96 ? 9.485 4.144 -34.222 1.00 83.88 96 LEU A O 1
ATOM 805 N N . LEU A 1 97 ? 11.160 4.356 -32.744 1.00 82.19 97 LEU A N 1
ATOM 806 C CA . LEU A 1 97 ? 12.054 5.046 -33.668 1.00 82.19 97 LEU A CA 1
ATOM 807 C C . LEU A 1 97 ? 12.465 4.135 -34.832 1.00 82.19 97 LEU A C 1
ATOM 809 O O . LEU A 1 97 ? 12.453 4.581 -35.975 1.00 82.19 97 LEU A O 1
ATOM 813 N N . ALA A 1 98 ? 12.741 2.857 -34.563 1.00 77.25 98 ALA A N 1
ATOM 814 C CA . ALA A 1 98 ? 13.001 1.848 -35.587 1.00 77.25 98 ALA A CA 1
ATOM 815 C C . ALA A 1 98 ? 11.783 1.626 -36.498 1.00 77.25 98 ALA A C 1
ATOM 817 O O . ALA A 1 98 ? 11.939 1.533 -37.712 1.00 77.25 98 ALA A O 1
ATOM 818 N N . TYR A 1 99 ? 10.569 1.612 -35.940 1.00 78.12 99 TYR A N 1
ATOM 819 C CA . TYR A 1 99 ? 9.342 1.526 -36.731 1.00 78.12 99 TYR A CA 1
ATOM 820 C C . TYR A 1 99 ? 9.155 2.740 -37.646 1.00 78.12 99 TYR A C 1
ATOM 822 O O . TYR A 1 99 ? 8.918 2.575 -38.840 1.00 78.12 99 TYR A O 1
ATOM 830 N N . PHE A 1 100 ? 9.300 3.958 -37.117 1.00 79.62 100 PHE A N 1
ATOM 831 C CA . PHE A 1 100 ? 9.233 5.165 -37.941 1.00 79.62 100 PHE A CA 1
ATOM 832 C C . PHE A 1 100 ? 10.306 5.144 -39.030 1.00 79.62 100 PHE A C 1
ATOM 834 O O . PHE A 1 100 ? 9.989 5.398 -40.186 1.00 79.62 100 PHE A O 1
ATOM 841 N N . ALA A 1 101 ? 11.544 4.775 -38.694 1.00 76.06 101 ALA A N 1
ATOM 842 C CA . ALA A 1 101 ? 12.612 4.634 -39.674 1.00 76.06 101 ALA A CA 1
ATOM 843 C C . ALA A 1 101 ? 12.246 3.628 -40.774 1.00 76.06 101 ALA A C 1
ATOM 845 O O . ALA A 1 101 ? 12.477 3.926 -41.937 1.00 76.06 101 ALA A O 1
ATOM 846 N N . LEU A 1 102 ? 11.626 2.492 -40.450 1.00 71.62 102 LEU A N 1
ATOM 847 C CA . LEU A 1 102 ? 11.165 1.514 -41.438 1.00 71.62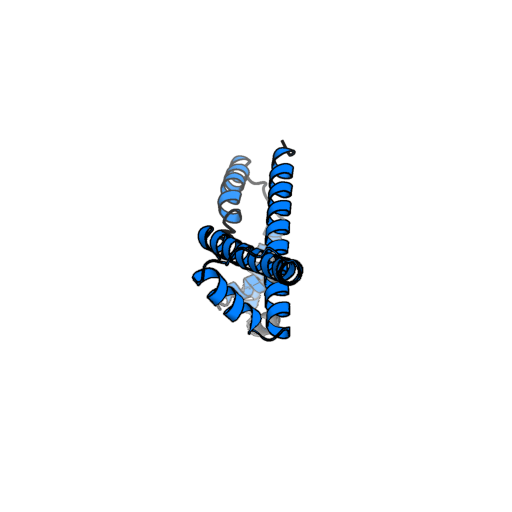 102 LEU A CA 1
ATOM 848 C C . LEU A 1 102 ? 10.089 2.117 -42.356 1.00 71.62 102 LEU A C 1
ATOM 850 O O . LEU A 1 102 ? 10.229 2.065 -43.574 1.00 71.62 102 LEU A O 1
ATOM 854 N N . VAL A 1 103 ? 9.063 2.760 -41.788 1.00 70.00 103 VAL A N 1
ATOM 855 C CA . VAL A 1 103 ? 7.993 3.419 -42.560 1.00 70.00 103 VAL A CA 1
ATOM 856 C C . VAL A 1 103 ? 8.552 4.505 -43.488 1.00 70.00 103 VAL A C 1
ATOM 858 O O . VAL A 1 103 ? 8.119 4.600 -44.632 1.00 70.00 103 VAL A O 1
ATOM 861 N N . PHE A 1 104 ? 9.533 5.294 -43.038 1.00 68.31 104 PHE A N 1
ATOM 862 C CA . PHE A 1 104 ? 10.160 6.339 -43.855 1.00 68.31 104 PHE A CA 1
ATOM 863 C C . PHE A 1 104 ? 11.174 5.788 -44.879 1.00 68.31 104 PHE A C 1
ATOM 865 O O . PHE A 1 104 ? 11.187 6.252 -46.014 1.00 68.31 104 PHE A O 1
ATOM 872 N N . ASN A 1 105 ? 11.972 4.764 -44.549 1.00 63.38 105 ASN A N 1
ATOM 873 C CA . ASN A 1 105 ? 12.943 4.164 -45.483 1.00 63.38 105 ASN A CA 1
ATOM 874 C C . ASN A 1 105 ? 12.261 3.358 -46.604 1.00 63.38 105 ASN A C 1
ATOM 876 O O . ASN A 1 105 ? 12.746 3.342 -47.736 1.00 63.38 105 ASN A O 1
ATOM 880 N N . VAL A 1 106 ? 11.111 2.729 -46.337 1.00 56.84 106 VAL A N 1
ATOM 881 C CA . VAL A 1 106 ? 10.284 2.100 -47.387 1.00 56.84 106 VAL A CA 1
ATOM 882 C C . VAL A 1 106 ? 9.726 3.147 -48.365 1.00 56.84 106 VAL A C 1
ATOM 884 O O . VAL A 1 106 ? 9.495 2.838 -49.529 1.00 56.84 106 VAL A O 1
ATOM 887 N N . VAL A 1 107 ? 9.560 4.400 -47.931 1.00 47.47 107 VAL A N 1
ATOM 888 C CA . VAL A 1 107 ? 9.133 5.513 -48.796 1.00 47.47 107 VAL A CA 1
ATOM 889 C C . VAL A 1 107 ? 10.303 6.090 -49.612 1.00 47.47 107 VAL A C 1
ATOM 891 O O . VAL A 1 107 ? 10.099 6.521 -50.744 1.00 47.47 107 VAL A O 1
ATOM 894 N N . GLU A 1 108 ? 11.531 6.066 -49.087 1.00 49.62 108 GLU A N 1
ATOM 895 C CA . GLU A 1 108 ? 12.711 6.683 -49.722 1.00 49.62 108 GLU A CA 1
ATOM 896 C C . GLU A 1 108 ? 13.483 5.742 -50.668 1.00 49.62 108 GLU A C 1
ATOM 898 O O . GLU A 1 108 ? 14.141 6.197 -51.602 1.00 49.62 108 GLU A O 1
ATOM 903 N N . THR A 1 109 ? 13.335 4.421 -50.517 1.00 50.34 109 THR A N 1
ATOM 904 C CA . THR A 1 109 ? 13.898 3.412 -51.444 1.00 50.34 109 THR A CA 1
ATOM 905 C C . THR A 1 109 ? 13.257 3.414 -52.843 1.00 50.34 109 THR A C 1
ATOM 907 O O . THR A 1 109 ? 13.710 2.692 -53.728 1.00 50.34 109 THR A O 1
ATOM 910 N N . ALA A 1 110 ? 12.261 4.275 -53.085 1.00 46.81 110 ALA A N 1
ATOM 911 C CA . ALA A 1 110 ? 11.716 4.577 -54.410 1.00 46.81 110 ALA A CA 1
ATOM 912 C C . ALA A 1 110 ? 12.383 5.794 -55.102 1.00 46.81 110 ALA A C 1
ATOM 914 O O . ALA A 1 110 ? 11.986 6.153 -56.212 1.00 46.81 110 ALA A O 1
ATOM 915 N N . GLY A 1 111 ? 13.371 6.449 -54.473 1.00 49.59 111 GLY A N 1
ATOM 916 C CA . GLY A 1 111 ? 14.048 7.646 -54.991 1.00 49.59 111 GLY A CA 1
ATOM 917 C C . GLY A 1 111 ? 15.506 7.401 -55.423 1.00 49.59 111 GLY A C 1
ATOM 918 O O . GLY A 1 111 ? 16.244 6.693 -54.734 1.00 49.59 111 GLY A O 1
ATOM 919 N N . PRO A 1 112 ? 15.979 7.992 -56.539 1.00 42.34 112 PRO A N 1
ATOM 920 C CA . PRO A 1 112 ? 17.336 7.781 -57.034 1.00 42.34 112 PRO A CA 1
ATOM 921 C C . PRO A 1 112 ? 18.337 8.619 -56.222 1.00 42.34 112 PRO A C 1
ATOM 923 O O . PRO A 1 112 ? 18.576 9.785 -56.525 1.00 42.34 112 PRO A O 1
ATOM 926 N N . GLY A 1 113 ? 18.916 8.032 -55.172 1.00 57.75 113 GLY A N 1
ATOM 927 C CA . GLY A 1 113 ? 19.953 8.696 -54.370 1.00 57.75 113 GLY A CA 1
ATOM 928 C C . GLY A 1 113 ? 20.295 8.058 -53.021 1.00 57.75 113 GLY A C 1
ATOM 929 O O . GLY A 1 113 ? 20.833 8.749 -52.159 1.00 57.75 113 GLY A O 1
ATOM 930 N N . SER A 1 114 ? 19.980 6.777 -52.797 1.00 56.06 114 SER A N 1
ATOM 931 C CA . SER A 1 114 ? 20.179 6.136 -51.492 1.00 56.06 114 SER A CA 1
ATOM 932 C C . SER A 1 114 ? 21.666 5.995 -51.146 1.00 56.06 114 SER A C 1
ATOM 934 O O . SER A 1 114 ? 22.403 5.255 -51.803 1.00 56.06 114 SER A O 1
ATOM 936 N N . SER A 1 115 ? 22.110 6.671 -50.090 1.00 61.62 115 SER A N 1
ATOM 937 C CA . SER A 1 115 ? 23.391 6.391 -49.447 1.00 61.62 115 SER A CA 1
ATOM 938 C C . SER A 1 115 ? 23.349 4.997 -48.815 1.00 61.62 115 SER A C 1
ATOM 940 O O . SER A 1 115 ? 22.381 4.640 -48.149 1.00 61.62 115 SER A O 1
ATOM 942 N N . ASN A 1 116 ? 24.393 4.195 -49.047 1.00 61.88 116 ASN A N 1
ATOM 943 C CA . ASN A 1 116 ? 24.498 2.833 -48.519 1.00 61.88 116 ASN A CA 1
ATOM 944 C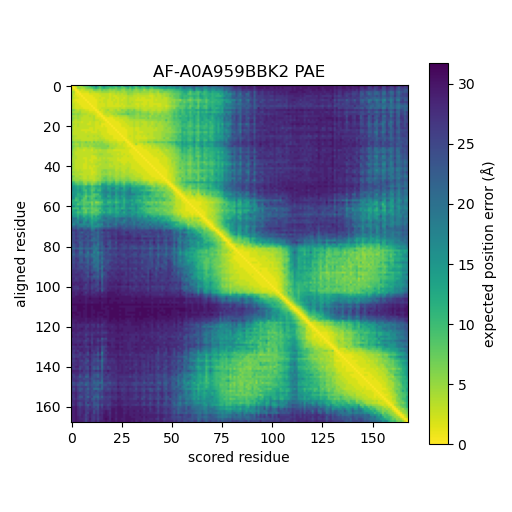 C . ASN A 1 116 ? 24.388 2.848 -46.982 1.00 61.88 116 ASN A C 1
ATOM 946 O O . ASN A 1 116 ? 25.288 3.384 -46.324 1.00 61.88 116 ASN A O 1
ATOM 950 N N . PRO A 1 117 ? 23.329 2.268 -46.387 1.00 62.66 117 PRO A N 1
ATOM 951 C CA . PRO A 1 117 ? 23.236 2.175 -44.942 1.00 62.66 117 PRO A CA 1
ATOM 952 C C . PRO A 1 117 ? 24.347 1.270 -44.399 1.00 62.66 117 PRO A C 1
ATOM 954 O O . PRO A 1 117 ? 24.728 0.278 -45.018 1.00 62.66 117 PRO A O 1
ATOM 957 N N . ASN A 1 118 ? 24.868 1.615 -43.221 1.00 69.69 118 ASN A N 1
ATOM 958 C CA . ASN A 1 118 ? 25.852 0.814 -42.492 1.00 69.69 118 ASN A CA 1
ATOM 959 C C . ASN A 1 118 ? 25.372 -0.657 -42.388 1.00 69.69 118 ASN A C 1
ATOM 961 O O . ASN A 1 118 ? 24.242 -0.876 -41.936 1.00 69.69 118 ASN A O 1
ATOM 965 N N . PRO A 1 119 ? 26.197 -1.664 -42.744 1.00 68.00 119 PRO A N 1
ATOM 966 C CA . PRO A 1 119 ? 25.790 -3.074 -42.782 1.00 68.00 119 PRO A CA 1
ATOM 967 C C . PRO A 1 119 ? 25.268 -3.608 -41.438 1.00 68.00 119 PRO A C 1
ATOM 969 O O . PRO A 1 119 ? 24.427 -4.503 -41.409 1.00 68.00 119 PRO A O 1
ATOM 972 N N . GLN A 1 120 ? 25.700 -3.030 -40.310 1.00 70.31 120 GLN A N 1
ATOM 973 C CA . GLN A 1 120 ? 25.170 -3.388 -38.987 1.00 70.31 120 GLN A CA 1
ATOM 974 C C . GLN A 1 120 ? 23.708 -2.958 -38.793 1.00 70.31 120 GLN A C 1
ATOM 976 O O . GLN A 1 120 ? 22.942 -3.642 -38.119 1.00 70.31 120 GLN A O 1
ATOM 981 N N . ILE A 1 121 ? 23.316 -1.830 -39.387 1.00 66.44 121 ILE A N 1
ATOM 982 C CA . ILE A 1 121 ? 21.949 -1.306 -39.313 1.00 66.44 121 ILE A CA 1
ATOM 983 C C . ILE A 1 121 ? 21.047 -2.099 -40.264 1.00 66.44 121 ILE A C 1
ATOM 985 O O . ILE A 1 121 ? 19.926 -2.430 -39.891 1.00 66.44 121 ILE A O 1
ATOM 989 N N . GLN A 1 122 ? 21.552 -2.479 -41.443 1.00 69.56 122 GLN A N 1
ATOM 990 C CA . GLN A 1 122 ? 20.819 -3.317 -42.399 1.00 69.56 122 GLN A CA 1
ATOM 991 C C . GLN A 1 122 ? 20.454 -4.680 -41.806 1.00 69.56 122 GLN A C 1
ATOM 993 O O . GLN A 1 122 ? 19.283 -5.033 -41.810 1.00 69.56 122 GLN A O 1
ATOM 998 N N . GLY A 1 123 ? 21.400 -5.386 -41.172 1.00 71.75 123 GLY A N 1
ATOM 999 C CA . GLY A 1 123 ? 21.102 -6.683 -40.547 1.00 71.75 123 GLY A CA 1
ATOM 1000 C C . GLY A 1 123 ? 20.039 -6.610 -39.441 1.00 71.75 123 GLY A C 1
ATOM 1001 O O . GLY A 1 123 ? 19.273 -7.555 -39.242 1.00 71.75 123 GLY A O 1
ATOM 1002 N N . PHE A 1 124 ? 19.933 -5.472 -38.749 1.00 70.00 124 PHE A N 1
ATOM 1003 C CA . PHE A 1 124 ? 18.875 -5.228 -37.767 1.00 70.00 124 PHE A CA 1
ATOM 1004 C C . PHE A 1 124 ? 17.524 -4.900 -38.432 1.00 70.00 124 PHE A C 1
ATOM 1006 O O . PHE A 1 124 ? 16.477 -5.367 -37.991 1.00 70.00 124 PHE A O 1
ATOM 1013 N N . VAL A 1 125 ? 17.526 -4.130 -39.520 1.00 70.50 125 VAL A N 1
ATOM 1014 C CA . VAL A 1 125 ? 16.310 -3.817 -40.289 1.00 70.50 125 VAL A CA 1
ATOM 1015 C C . VAL A 1 125 ? 15.762 -5.062 -41.000 1.00 70.50 125 VAL A C 1
ATOM 1017 O O . VAL A 1 125 ? 14.551 -5.277 -40.999 1.00 70.50 125 VAL A O 1
ATOM 1020 N N . ASP A 1 126 ? 16.623 -5.934 -41.519 1.00 72.69 126 ASP A N 1
ATOM 1021 C CA . ASP A 1 126 ? 16.245 -7.201 -42.162 1.00 72.69 126 ASP A CA 1
ATOM 1022 C C . ASP A 1 126 ? 15.649 -8.198 -41.155 1.00 72.69 126 ASP A C 1
ATOM 1024 O O . ASP A 1 126 ? 14.664 -8.894 -41.419 1.00 72.69 126 ASP A O 1
ATOM 1028 N N . THR A 1 127 ? 16.190 -8.228 -39.936 1.00 76.38 127 THR A N 1
ATOM 1029 C CA . THR A 1 127 ? 15.617 -9.023 -38.839 1.00 76.38 127 THR A CA 1
ATOM 1030 C C . THR A 1 127 ? 14.299 -8.444 -38.317 1.00 76.38 127 THR A C 1
ATOM 1032 O O . THR A 1 127 ? 13.430 -9.206 -37.903 1.00 76.38 127 THR A O 1
ATOM 1035 N N . LEU A 1 128 ? 14.091 -7.124 -38.381 1.00 68.44 128 LEU A N 1
ATOM 1036 C CA . LEU A 1 128 ? 12.805 -6.498 -38.049 1.00 68.44 128 LEU A CA 1
ATOM 1037 C C . LEU A 1 128 ? 11.735 -6.690 -39.134 1.00 68.44 128 LEU A C 1
ATOM 1039 O O . LEU A 1 128 ? 10.571 -6.910 -38.807 1.00 68.44 128 LEU A O 1
ATOM 1043 N N . THR A 1 129 ? 12.108 -6.610 -40.411 1.00 71.62 129 THR A N 1
ATOM 1044 C CA . THR A 1 129 ? 11.184 -6.754 -41.555 1.00 71.62 129 THR A CA 1
ATOM 1045 C C . THR A 1 129 ? 10.796 -8.206 -41.831 1.00 71.62 129 THR A C 1
ATOM 1047 O O . THR A 1 129 ? 9.725 -8.453 -42.380 1.00 71.62 129 THR A O 1
ATOM 1050 N N . SER A 1 130 ? 11.617 -9.172 -41.409 1.00 78.94 130 SER A N 1
ATOM 1051 C CA . SER A 1 130 ? 11.297 -10.606 -41.483 1.00 78.94 130 SER A CA 1
ATOM 1052 C C . SER A 1 130 ? 10.277 -11.071 -40.436 1.00 78.94 130 SER A C 1
ATOM 1054 O O . SER A 1 130 ? 9.799 -12.207 -40.505 1.00 78.94 130 SER A O 1
ATOM 1056 N N . LEU A 1 131 ? 9.891 -10.211 -39.485 1.00 76.94 131 LEU A N 1
ATOM 1057 C CA . LEU A 1 131 ? 8.828 -10.520 -38.534 1.00 76.94 131 LEU A CA 1
ATOM 1058 C C . LEU A 1 131 ? 7.449 -10.500 -39.220 1.00 76.94 131 LEU A C 1
ATOM 1060 O O . LEU A 1 131 ? 7.158 -9.608 -40.019 1.00 76.94 131 LEU A O 1
ATOM 1064 N N . PRO A 1 132 ? 6.542 -11.433 -38.876 1.00 84.94 132 PRO A N 1
ATOM 1065 C CA . PRO A 1 132 ? 5.187 -11.425 -39.415 1.00 84.94 132 PRO A CA 1
ATOM 1066 C C . PRO A 1 132 ? 4.466 -10.124 -39.034 1.00 84.94 132 PRO A C 1
ATOM 1068 O O . PRO A 1 132 ? 4.544 -9.681 -37.885 1.00 84.94 132 PRO A O 1
ATOM 1071 N N . MET A 1 133 ? 3.699 -9.538 -39.965 1.00 78.56 133 MET A N 1
ATOM 1072 C CA . MET A 1 133 ? 2.996 -8.257 -39.745 1.00 78.56 133 MET A CA 1
ATOM 1073 C C . MET A 1 133 ? 2.151 -8.234 -38.458 1.00 78.56 133 MET A C 1
ATOM 1075 O O . MET A 1 133 ? 2.063 -7.205 -37.786 1.00 78.56 133 MET A O 1
ATOM 1079 N N . GLN A 1 134 ? 1.578 -9.377 -38.068 1.00 83.88 134 GLN A N 1
ATOM 1080 C CA . GLN A 1 134 ? 0.831 -9.517 -36.815 1.00 83.88 134 GLN A CA 1
ATOM 1081 C C . GLN A 1 134 ? 1.711 -9.250 -35.582 1.00 83.88 134 GLN A C 1
ATOM 1083 O O . GLN A 1 134 ? 1.313 -8.480 -34.708 1.00 83.88 134 GLN A O 1
ATOM 1088 N N . ALA A 1 135 ? 2.931 -9.797 -35.532 1.00 82.62 135 ALA A N 1
ATOM 1089 C CA . ALA A 1 135 ? 3.866 -9.566 -34.430 1.00 82.62 135 ALA A CA 1
ATOM 1090 C C . ALA A 1 135 ? 4.294 -8.094 -34.343 1.00 82.62 135 ALA A C 1
ATOM 1092 O O . ALA A 1 135 ? 4.393 -7.547 -33.244 1.00 82.62 135 ALA A O 1
ATOM 1093 N N . MET A 1 136 ? 4.466 -7.429 -35.491 1.00 78.00 136 MET A N 1
ATOM 1094 C CA . MET A 1 136 ? 4.824 -6.010 -35.541 1.00 78.00 136 MET A CA 1
ATOM 1095 C C . MET A 1 136 ? 3.713 -5.121 -34.959 1.00 78.00 136 MET A C 1
ATOM 1097 O O . MET A 1 136 ? 3.989 -4.222 -34.163 1.00 78.00 136 MET A O 1
ATOM 1101 N N . SER A 1 137 ? 2.445 -5.418 -35.274 1.00 81.19 137 SER A N 1
ATOM 1102 C CA . SER A 1 137 ? 1.293 -4.693 -34.713 1.00 81.19 137 SER A CA 1
ATOM 1103 C C . SER A 1 137 ? 1.146 -4.875 -33.194 1.00 81.19 137 SER A C 1
ATOM 1105 O O . SER A 1 137 ? 0.884 -3.909 -32.474 1.00 81.19 137 SER A O 1
ATOM 1107 N N . ILE A 1 138 ? 1.397 -6.086 -32.682 1.00 86.31 138 ILE A N 1
ATOM 1108 C CA . ILE A 1 138 ? 1.369 -6.379 -31.243 1.00 86.31 138 ILE A CA 1
ATOM 1109 C C . ILE A 1 138 ? 2.485 -5.611 -30.522 1.00 86.31 138 ILE A C 1
ATOM 1111 O O . ILE A 1 138 ? 2.207 -4.913 -29.544 1.00 86.31 138 ILE A O 1
ATOM 1115 N N . LEU A 1 139 ? 3.721 -5.657 -31.028 1.00 82.25 139 LEU A N 1
ATOM 1116 C CA . LEU A 1 139 ? 4.861 -4.907 -30.481 1.00 82.25 139 LEU A CA 1
ATOM 1117 C C . LEU A 1 139 ? 4.609 -3.394 -30.439 1.00 82.25 139 LEU A C 1
ATOM 1119 O O . LEU A 1 139 ? 4.929 -2.740 -29.440 1.00 82.25 139 LEU A O 1
ATOM 1123 N N . LEU A 1 140 ? 3.987 -2.840 -31.483 1.00 80.62 140 LEU A N 1
ATOM 1124 C CA . LEU A 1 140 ? 3.586 -1.434 -31.525 1.00 80.62 140 LEU A CA 1
ATOM 1125 C C . LEU A 1 140 ? 2.541 -1.097 -30.470 1.00 80.62 140 LEU A C 1
ATOM 1127 O O . LEU A 1 140 ? 2.704 -0.115 -29.746 1.00 80.62 140 LEU A O 1
ATOM 1131 N N . SER A 1 141 ? 1.493 -1.914 -30.355 1.00 84.69 141 SER A N 1
ATOM 1132 C CA . SER A 1 141 ? 0.427 -1.688 -29.376 1.00 84.69 141 SER A CA 1
ATOM 1133 C C . SER A 1 141 ? 0.958 -1.702 -27.937 1.00 84.69 141 SER A C 1
ATOM 1135 O O . SER A 1 141 ? 0.609 -0.829 -27.141 1.00 84.69 141 SER A O 1
ATOM 1137 N N . LEU A 1 142 ? 1.884 -2.618 -27.629 1.00 85.38 142 LEU A N 1
ATOM 1138 C CA . LEU A 1 142 ? 2.547 -2.720 -26.329 1.00 85.38 142 LEU A CA 1
ATOM 1139 C C . LEU A 1 142 ? 3.455 -1.516 -26.054 1.00 85.38 142 LEU A C 1
ATOM 1141 O O . LEU A 1 142 ? 3.405 -0.940 -24.967 1.00 85.38 142 LEU A O 1
ATOM 1145 N N . SER A 1 143 ? 4.248 -1.100 -27.043 1.00 82.88 143 SER A N 1
ATOM 1146 C CA . SER A 1 143 ? 5.162 0.043 -26.912 1.00 82.88 143 SER A CA 1
ATOM 1147 C C . SER A 1 143 ? 4.398 1.358 -26.739 1.00 82.88 143 SER A C 1
ATOM 1149 O O . SER A 1 143 ? 4.709 2.155 -25.852 1.00 82.88 143 SER A O 1
ATOM 1151 N N . PHE A 1 144 ? 3.348 1.564 -27.539 1.00 84.69 144 PHE A N 1
ATOM 1152 C CA . PHE A 1 144 ? 2.474 2.730 -27.439 1.00 84.69 144 PHE A CA 1
ATOM 1153 C C . PHE A 1 144 ? 1.711 2.750 -26.112 1.00 84.69 144 PHE A C 1
ATOM 1155 O O . PHE A 1 144 ? 1.689 3.779 -25.434 1.00 84.69 144 PHE A O 1
ATOM 1162 N N . GLY A 1 145 ? 1.143 1.612 -25.700 1.00 86.94 145 GLY A N 1
ATOM 1163 C CA . GLY A 1 145 ? 0.451 1.466 -24.420 1.00 86.94 145 GLY A CA 1
ATOM 1164 C C . GLY A 1 145 ? 1.357 1.777 -23.229 1.00 86.94 145 GLY A C 1
ATOM 1165 O O . GLY A 1 145 ? 0.968 2.534 -22.338 1.00 86.94 145 GLY A O 1
ATOM 1166 N N . TYR A 1 146 ? 2.597 1.279 -23.247 1.00 85.56 146 TYR A N 1
ATOM 1167 C CA . TYR A 1 146 ? 3.596 1.597 -22.227 1.00 85.56 146 TYR A CA 1
ATOM 1168 C C . TYR A 1 146 ? 3.874 3.105 -22.154 1.00 85.56 146 TYR A C 1
ATOM 1170 O O . TYR A 1 146 ? 3.835 3.707 -21.079 1.00 85.56 146 TYR A O 1
ATOM 1178 N N . ILE A 1 147 ? 4.100 3.752 -23.298 1.00 83.06 147 ILE A N 1
ATOM 1179 C CA . ILE A 1 147 ? 4.390 5.190 -23.348 1.00 83.06 147 ILE A CA 1
ATOM 1180 C C . ILE A 1 147 ? 3.194 6.014 -22.875 1.00 83.06 147 ILE A C 1
ATOM 1182 O O . ILE A 1 147 ? 3.374 6.922 -22.059 1.00 83.06 147 ILE A O 1
ATOM 1186 N N . LEU A 1 148 ? 1.979 5.677 -23.308 1.00 86.56 148 LEU A N 1
ATOM 1187 C CA . LEU A 1 148 ? 0.756 6.332 -22.850 1.00 86.56 148 LEU A CA 1
ATOM 1188 C C . LEU A 1 148 ? 0.634 6.255 -21.324 1.00 86.56 148 LEU A C 1
ATOM 1190 O O . LEU A 1 148 ? 0.393 7.272 -20.672 1.00 86.56 148 LEU A O 1
ATOM 1194 N N . LEU A 1 149 ? 0.880 5.078 -20.747 1.00 85.38 149 LEU A N 1
ATOM 1195 C CA . LEU A 1 149 ? 0.818 4.864 -19.306 1.00 85.38 149 LEU A CA 1
ATOM 1196 C C . LEU A 1 149 ? 1.872 5.698 -18.562 1.00 85.38 149 LEU A C 1
ATOM 1198 O O . LEU A 1 149 ? 1.543 6.374 -17.587 1.00 85.38 149 LEU A O 1
ATOM 1202 N N . THR A 1 150 ? 3.112 5.759 -19.063 1.00 84.19 150 THR A N 1
ATOM 1203 C CA . THR A 1 150 ? 4.154 6.618 -18.466 1.00 84.19 150 THR A CA 1
ATOM 1204 C C . THR A 1 150 ? 3.849 8.117 -18.586 1.00 84.19 150 THR A C 1
ATOM 1206 O O . THR A 1 150 ? 4.200 8.897 -17.696 1.00 84.19 150 THR A O 1
ATOM 1209 N N . LEU A 1 151 ? 3.174 8.555 -19.654 1.00 83.31 151 LEU A N 1
ATOM 1210 C CA . LEU A 1 151 ? 2.744 9.946 -19.823 1.00 83.31 151 LEU A CA 1
ATOM 1211 C C . LEU A 1 151 ? 1.597 10.309 -18.877 1.00 83.31 151 LEU A C 1
ATOM 1213 O O . LEU A 1 151 ? 1.611 11.398 -18.295 1.00 83.31 151 LEU A O 1
ATOM 1217 N N . VAL A 1 152 ? 0.629 9.407 -18.706 1.00 87.31 152 VAL A N 1
ATOM 1218 C CA . VAL A 1 152 ? -0.464 9.560 -17.738 1.00 87.31 152 VAL A CA 1
ATOM 1219 C C . VAL A 1 152 ? 0.104 9.651 -16.325 1.00 87.31 152 VAL A C 1
ATOM 1221 O O . VAL A 1 152 ? -0.219 10.601 -15.613 1.00 87.31 152 VAL A O 1
ATOM 1224 N N . ASP A 1 153 ? 1.022 8.758 -15.956 1.00 82.19 153 ASP A N 1
ATOM 1225 C CA . ASP A 1 153 ? 1.665 8.766 -14.640 1.00 82.19 153 ASP A CA 1
ATOM 1226 C C . ASP A 1 153 ? 2.446 10.074 -14.394 1.00 82.19 153 ASP A C 1
ATOM 1228 O O . ASP A 1 153 ? 2.285 10.745 -13.369 1.00 82.19 153 ASP A O 1
ATOM 1232 N N . ARG A 1 154 ? 3.194 10.556 -15.400 1.00 81.88 154 ARG A N 1
ATOM 1233 C CA . ARG A 1 154 ? 3.856 11.874 -15.347 1.00 81.88 154 ARG A CA 1
ATOM 1234 C C . ARG A 1 154 ? 2.867 13.030 -15.167 1.00 81.88 154 ARG A C 1
ATOM 1236 O O . ARG A 1 154 ? 3.150 13.954 -14.397 1.00 81.88 154 ARG A O 1
ATOM 1243 N N . LYS A 1 155 ? 1.720 13.016 -15.858 1.00 82.50 155 LYS A N 1
ATOM 1244 C CA . LYS A 1 155 ? 0.688 14.062 -15.728 1.00 82.50 155 LYS A CA 1
ATOM 1245 C C . LYS A 1 155 ? -0.003 14.021 -14.367 1.00 82.50 155 LYS A C 1
ATOM 1247 O O . LYS A 1 155 ? -0.198 15.084 -13.776 1.00 82.50 155 LYS A O 1
ATOM 1252 N N . LEU A 1 156 ? -0.325 12.833 -13.855 1.00 81.31 156 LEU A N 1
ATOM 1253 C CA . LEU A 1 156 ? -0.936 12.649 -12.539 1.00 81.31 156 LEU A CA 1
ATOM 1254 C C . LEU A 1 156 ? 0.010 13.116 -11.432 1.00 81.31 156 LEU A C 1
ATOM 1256 O O . LEU A 1 156 ? -0.369 13.981 -10.641 1.00 81.31 156 LEU A O 1
ATOM 1260 N N . LYS A 1 157 ? 1.273 12.669 -11.438 1.00 78.44 157 LYS A N 1
ATOM 1261 C CA . LYS A 1 157 ? 2.284 13.096 -10.458 1.00 78.44 157 LYS A CA 1
ATOM 1262 C C . LYS A 1 157 ? 2.457 14.617 -10.426 1.00 78.44 157 LYS A C 1
ATOM 1264 O O . LYS A 1 157 ? 2.516 15.217 -9.353 1.00 78.44 157 LYS A O 1
ATOM 1269 N N . LYS A 1 158 ? 2.476 15.266 -11.597 1.00 76.81 158 LYS A N 1
ATOM 1270 C CA . LYS A 1 158 ? 2.562 16.732 -11.703 1.00 76.81 158 LYS A CA 1
ATOM 1271 C C . LYS A 1 158 ? 1.312 17.441 -11.166 1.00 76.81 158 LYS A C 1
ATOM 1273 O O . LYS A 1 158 ? 1.437 18.531 -10.614 1.00 76.81 158 LYS A O 1
ATOM 1278 N N . ARG A 1 159 ? 0.118 16.854 -11.325 1.00 73.69 159 ARG A N 1
ATOM 1279 C CA . ARG A 1 159 ? -1.140 17.411 -10.799 1.00 73.69 159 ARG A CA 1
ATOM 1280 C C . ARG A 1 159 ? -1.202 17.322 -9.274 1.00 73.69 159 ARG A C 1
ATOM 1282 O O . ARG A 1 159 ? -1.437 18.342 -8.637 1.00 73.69 159 ARG A O 1
ATOM 1289 N N . PHE A 1 160 ? -0.919 16.149 -8.708 1.00 70.44 160 PHE A N 1
ATOM 1290 C CA . PHE A 1 160 ? -0.971 15.929 -7.259 1.00 70.44 160 PHE A CA 1
ATOM 1291 C C . PHE A 1 160 ? 0.103 16.716 -6.496 1.00 70.44 160 PHE A C 1
ATOM 1293 O O . PHE A 1 160 ? -0.171 17.245 -5.424 1.00 70.44 160 PHE A O 1
ATOM 1300 N N . SER A 1 161 ? 1.295 16.891 -7.078 1.00 66.56 161 SER A N 1
ATOM 1301 C CA . SER A 1 161 ? 2.335 17.743 -6.484 1.00 66.56 161 SER A CA 1
ATOM 1302 C C . SER A 1 161 ? 1.971 19.233 -6.472 1.00 66.56 161 SER A C 1
ATOM 1304 O O . SER A 1 161 ? 2.522 19.977 -5.668 1.00 66.56 161 SER A O 1
ATOM 1306 N N . ARG A 1 162 ? 1.089 19.698 -7.369 1.00 61.00 162 ARG A N 1
ATOM 1307 C CA . ARG A 1 162 ? 0.649 21.104 -7.410 1.00 61.00 162 ARG A CA 1
ATOM 1308 C C . ARG A 1 162 ? -0.521 21.380 -6.473 1.00 61.00 162 ARG A C 1
ATOM 1310 O O . ARG A 1 162 ? -0.614 22.488 -5.960 1.00 61.00 162 ARG A O 1
ATOM 1317 N N . SER A 1 163 ? -1.406 20.408 -6.254 1.00 57.22 163 SER A N 1
ATOM 1318 C CA . SER A 1 163 ? -2.530 20.563 -5.322 1.00 57.22 163 SER A CA 1
ATOM 1319 C C . SER A 1 163 ? -2.079 20.603 -3.863 1.00 57.22 163 SER A C 1
ATOM 1321 O O . SER A 1 163 ? -2.668 21.339 -3.084 1.00 57.22 163 SER A O 1
ATOM 1323 N N . SER A 1 164 ? -1.008 19.890 -3.498 1.00 55.62 164 SER A N 1
ATOM 1324 C CA . SER A 1 164 ? -0.456 19.932 -2.135 1.00 55.62 164 SER A CA 1
ATOM 1325 C C . SER A 1 164 ? 0.263 21.242 -1.788 1.00 55.62 164 SER A C 1
ATOM 1327 O O . SER A 1 164 ? 0.513 21.482 -0.620 1.00 55.62 164 SER A O 1
ATOM 1329 N N . LEU A 1 165 ? 0.609 22.073 -2.779 1.00 53.59 165 LEU A N 1
ATOM 1330 C CA . LEU A 1 165 ? 1.259 23.384 -2.592 1.00 53.59 165 LEU A CA 1
ATOM 1331 C C . LEU A 1 165 ? 0.262 24.556 -2.547 1.00 53.59 165 LEU A C 1
ATOM 1333 O O . LEU A 1 165 ? 0.673 25.700 -2.414 1.00 53.59 165 LEU A O 1
ATOM 1337 N N . ARG A 1 166 ? -1.037 24.293 -2.732 1.00 52.59 166 ARG A N 1
ATOM 1338 C CA . ARG A 1 166 ? -2.113 25.302 -2.707 1.00 52.59 166 ARG A CA 1
ATOM 1339 C C . ARG A 1 166 ? -3.022 25.189 -1.478 1.00 52.59 166 ARG A C 1
ATOM 1341 O O . ARG A 1 166 ? -4.028 25.884 -1.424 1.00 52.59 166 ARG A O 1
ATOM 1348 N N . ALA A 1 167 ? -2.707 24.276 -0.562 1.00 52.59 167 ALA A N 1
ATOM 1349 C CA . ALA A 1 167 ? -3.482 24.025 0.650 1.00 52.59 167 ALA A CA 1
ATOM 1350 C C . ALA A 1 167 ? -2.899 24.715 1.902 1.00 52.59 167 ALA A C 1
ATOM 1352 O O . ALA A 1 167 ? -3.420 24.473 2.987 1.00 52.59 167 ALA A O 1
ATOM 1353 N N . ASP A 1 168 ? -1.869 25.554 1.729 1.00 44.31 168 ASP A N 1
ATOM 1354 C CA . ASP A 1 168 ? -1.328 26.464 2.749 1.00 44.31 168 ASP A CA 1
ATOM 1355 C C . ASP A 1 168 ? -1.785 27.903 2.464 1.00 44.31 168 ASP A C 1
ATOM 1357 O O . ASP A 1 168 ? -1.658 28.334 1.289 1.00 44.31 168 ASP A O 1
#

pLDDT: mean 77.73, std 12.19, range [42.34, 91.56]

Solvent-accessible surface area (backbone atoms only — not comparable to full-atom values): 10005 Å² total; per-residue (Å²): 134,59,73,70,59,56,50,51,31,51,75,72,68,70,49,53,74,73,54,46,57,50,49,54,50,44,48,71,74,30,71,68,57,37,52,55,48,54,55,52,51,52,51,52,52,52,63,69,69,48,80,80,78,78,75,52,71,68,54,55,49,56,49,62,68,47,44,57,74,66,66,66,66,72,72,78,65,69,95,60,56,77,62,58,59,50,51,54,49,51,51,36,49,50,53,52,51,52,48,51,49,49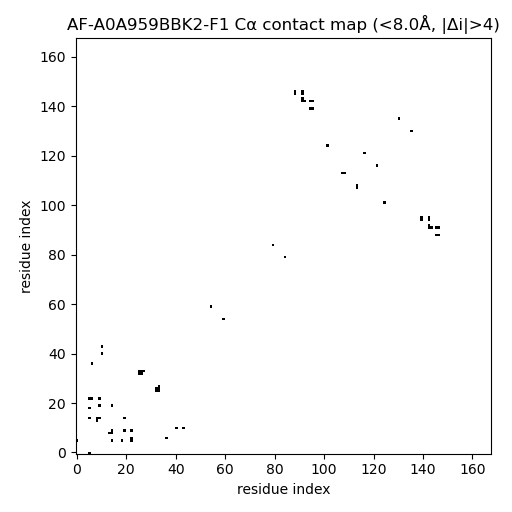,63,51,48,70,61,48,74,79,49,99,76,78,72,84,72,59,68,75,58,49,58,53,51,53,60,59,66,69,49,57,71,69,59,55,54,53,54,48,51,53,36,51,51,52,50,52,52,55,52,50,52,53,52,50,54,58,49,57,62,52,56,71,70,65,76,115

Radius of gyration: 35.0 Å; Cα contacts (8 Å, |Δi|>4): 37; chains: 1; bounding box: 55×51×95 Å

Nearest PDB structures (foldseek):
  8z6g-assembly3_E  TM=5.995E-01  e=2.135E+00  Pseudomonas aeruginosa